Protein AF-A0A2I2FRG8-F1 (afdb_monomer)

Radius of gyration: 18.91 Å; Cα contacts (8 Å, |Δi|>4): 32; chains: 1; bounding box: 41×40×49 Å

Secondary structure (DSSP, 8-state):
---HHHHHH-SS--SB-TTS-B-HHHHHHHHHHHHHHHHHHHIIIIISTTS---HHHHHHHHHHHHHHHHHHHHTS-TTTS------TTHHHHHHHHHHH--

Sequence (102 aa):
MIDDEFFETQTQGSPLRPDGKPCRVAFIVKAMNLYQILDETLVDLYLKSARSEDIESTLTRILEINGNLQAWNKSLPGHLQLQHAAEDDEVLQRQAIVLRVR

pLDDT: mean 74.18, std 12.34, range [44.66, 92.81]

Foldseek 3Di:
DDDPVVVVPDPDDDCADPVRHGDPVLVVVLVVLVVVLVVVLCCVPPVVPPPPDDPVNVVVVVVVSVVSVVVSLVPDDPVPRDPPPDPVCVVVVVVVVVVVVD

Mean predicted aligned error: 11.97 Å

Nearest PDB structures (foldseek):
  3aai-assembly1_B  TM=5.574E-01  e=6.334E+00  Thermus thermophilus HB8

Organism: NCBI:txid1392250

Solvent-accessible surface area (backbone atoms only — not comparable to full-atom values): 6327 Å² total; per-residue (Å²): 136,84,66,72,75,59,66,81,71,53,94,65,90,55,62,50,40,99,87,72,42,77,26,66,64,49,51,50,54,56,50,51,54,50,52,49,55,49,49,56,48,49,47,47,65,70,69,61,51,85,50,94,70,51,71,66,59,54,50,53,49,53,51,50,55,52,48,52,52,52,53,52,53,70,68,41,55,79,93,68,37,77,81,69,80,80,56,93,52,54,68,59,48,55,50,51,50,65,67,66,76,110

Structure (mmCIF, N/CA/C/O backbone):
data_AF-A0A2I2FRG8-F1
#
_entry.id   AF-A0A2I2FRG8-F1
#
loop_
_atom_site.group_PDB
_atom_site.id
_atom_site.type_symbol
_atom_site.label_atom_id
_atom_site.label_alt_id
_atom_site.label_comp_id
_atom_site.label_asym_id
_atom_site.label_entity_id
_atom_site.label_seq_id
_atom_site.pdbx_PDB_ins_code
_atom_site.Cartn_x
_atom_site.Cartn_y
_atom_site.Cartn_z
_atom_site.occupancy
_atom_site.B_iso_or_equiv
_atom_site.auth_seq_id
_atom_site.auth_comp_id
_atom_site.auth_asym_id
_atom_site.auth_atom_id
_atom_site.pdbx_PDB_model_num
ATOM 1 N N . MET A 1 1 ? 9.646 -17.392 -27.650 1.00 52.41 1 MET A N 1
ATOM 2 C CA . MET A 1 1 ? 10.853 -17.836 -26.936 1.00 52.41 1 MET A CA 1
ATOM 3 C C . MET A 1 1 ? 11.164 -16.743 -25.939 1.00 52.41 1 MET A C 1
ATOM 5 O O . MET A 1 1 ? 11.180 -15.586 -26.341 1.00 52.41 1 MET A O 1
ATOM 9 N N . ILE A 1 2 ? 11.185 -17.086 -24.660 1.00 57.78 2 ILE A N 1
ATOM 10 C CA . ILE A 1 2 ? 11.524 -16.151 -23.588 1.00 57.78 2 ILE A CA 1
ATOM 11 C C . ILE A 1 2 ? 13.056 -16.052 -23.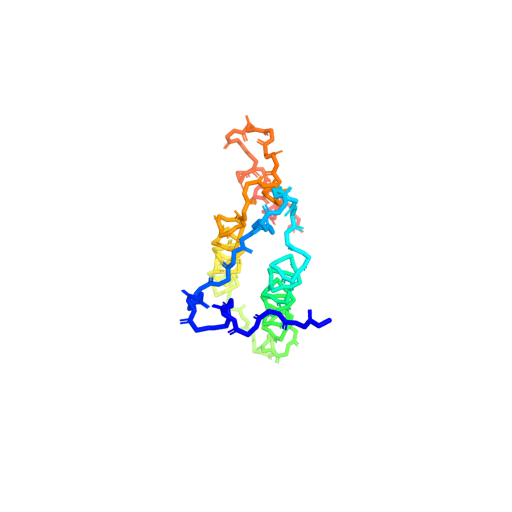574 1.00 57.78 2 ILE A C 1
ATOM 13 O O . ILE A 1 2 ? 13.714 -17.035 -23.895 1.00 57.78 2 ILE A O 1
ATOM 17 N N . ASP A 1 3 ? 13.590 -14.855 -23.351 1.00 71.44 3 ASP A N 1
ATOM 18 C CA . ASP A 1 3 ? 15.027 -14.582 -23.405 1.00 71.44 3 ASP A CA 1
ATOM 19 C C . ASP A 1 3 ? 15.670 -14.951 -22.062 1.00 71.44 3 ASP A C 1
ATOM 21 O O . ASP A 1 3 ? 15.453 -14.272 -21.054 1.00 71.44 3 ASP A O 1
ATOM 25 N N . ASP A 1 4 ? 16.400 -16.065 -22.047 1.00 65.88 4 ASP A N 1
ATOM 26 C CA . ASP A 1 4 ? 16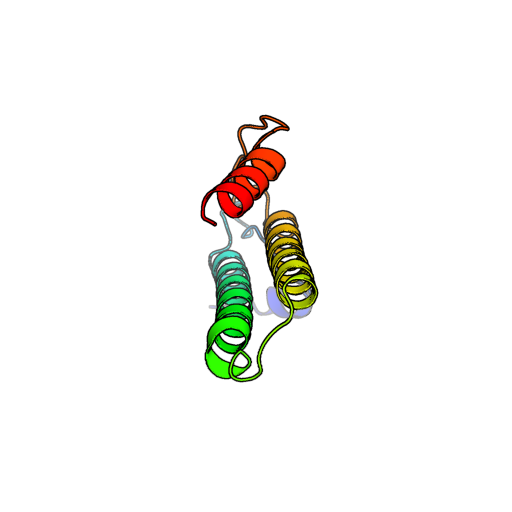.999 -16.637 -20.841 1.00 65.88 4 ASP A CA 1
ATOM 27 C C . ASP A 1 4 ? 18.118 -15.734 -20.270 1.00 65.88 4 ASP A C 1
ATOM 29 O O . ASP A 1 4 ? 18.348 -15.740 -19.061 1.00 65.88 4 ASP A O 1
ATOM 33 N N . GLU A 1 5 ? 18.735 -14.862 -21.085 1.00 61.88 5 GLU A N 1
ATOM 34 C CA . GLU A 1 5 ? 19.745 -13.885 -20.628 1.00 61.88 5 GLU A CA 1
ATOM 35 C C . GLU A 1 5 ? 19.138 -12.753 -19.774 1.00 61.88 5 GLU A C 1
ATOM 37 O O . GLU A 1 5 ? 19.824 -12.108 -18.970 1.00 61.88 5 GLU A O 1
ATOM 42 N N . PHE A 1 6 ? 17.829 -12.511 -19.897 1.00 61.56 6 PHE A N 1
ATOM 43 C CA . PHE A 1 6 ? 17.140 -11.447 -19.164 1.00 61.56 6 PHE A CA 1
ATOM 44 C C . PHE A 1 6 ? 16.828 -11.833 -17.706 1.00 61.56 6 PHE A C 1
ATOM 46 O O . PHE A 1 6 ? 16.706 -10.963 -16.842 1.00 61.56 6 PHE A O 1
ATOM 53 N N . PHE A 1 7 ? 16.722 -13.133 -17.405 1.00 59.69 7 PHE A N 1
ATOM 54 C CA . PHE A 1 7 ? 16.410 -13.616 -16.054 1.00 59.69 7 PHE A CA 1
ATOM 55 C C . PHE A 1 7 ? 17.585 -13.495 -15.084 1.00 59.69 7 PHE A C 1
ATOM 57 O O . PHE A 1 7 ? 17.372 -13.200 -13.909 1.00 59.69 7 PHE A O 1
ATOM 64 N N . GLU A 1 8 ? 18.816 -13.694 -15.555 1.00 63.12 8 GLU A N 1
ATOM 65 C CA . GLU A 1 8 ? 19.999 -13.672 -14.684 1.00 63.12 8 GLU A CA 1
ATOM 66 C C . GLU A 1 8 ? 20.474 -12.249 -14.353 1.00 63.12 8 GLU A C 1
ATOM 68 O O . GLU A 1 8 ? 21.171 -12.031 -13.363 1.00 63.12 8 GLU A O 1
ATOM 73 N N . THR A 1 9 ? 20.073 -11.257 -15.151 1.00 63.47 9 THR A N 1
ATOM 74 C CA . THR A 1 9 ? 20.575 -9.879 -15.056 1.00 63.47 9 THR A CA 1
ATOM 75 C C . THR A 1 9 ? 19.660 -8.935 -14.275 1.00 63.47 9 THR A C 1
ATOM 77 O O . THR A 1 9 ? 20.139 -7.947 -13.713 1.00 63.47 9 THR A O 1
ATOM 80 N N . GLN A 1 10 ? 18.356 -9.220 -14.184 1.00 61.84 10 GLN A N 1
ATOM 81 C CA . GLN A 1 10 ? 17.385 -8.305 -13.584 1.00 61.84 10 GLN A CA 1
ATOM 82 C C . GLN A 1 10 ? 16.820 -8.833 -12.254 1.00 61.84 10 GLN A C 1
ATOM 84 O O . GLN A 1 10 ? 15.809 -9.524 -12.202 1.00 61.84 10 GLN A O 1
ATOM 89 N N . THR A 1 11 ? 17.449 -8.435 -11.142 1.00 62.84 11 THR A N 1
ATOM 90 C CA . THR A 1 11 ? 17.002 -8.759 -9.768 1.00 62.84 11 THR A CA 1
ATOM 91 C C . THR A 1 11 ? 15.837 -7.893 -9.276 1.00 62.84 11 THR A C 1
ATOM 93 O O . THR A 1 11 ? 15.144 -8.273 -8.335 1.00 62.84 11 THR A O 1
ATOM 96 N N . GLN A 1 12 ? 15.599 -6.731 -9.895 1.00 65.25 12 GLN A N 1
ATOM 97 C CA . GLN A 1 12 ? 14.485 -5.832 -9.575 1.00 65.25 12 GLN A CA 1
ATOM 98 C C . GLN A 1 12 ? 13.625 -5.562 -10.811 1.00 65.25 12 GLN A C 1
ATOM 100 O O . GLN A 1 12 ? 14.144 -5.261 -11.882 1.00 65.25 12 GLN A O 1
ATOM 105 N N . GLY A 1 13 ? 12.300 -5.641 -10.662 1.00 67.50 13 GLY A N 1
ATOM 106 C CA . GLY A 1 13 ? 11.366 -5.406 -11.763 1.00 67.50 13 GLY A CA 1
ATOM 107 C C . GLY A 1 13 ? 11.425 -3.970 -12.295 1.00 67.50 13 GLY A C 1
ATOM 108 O O . GLY A 1 13 ? 11.459 -3.012 -11.525 1.00 67.50 13 GLY A O 1
ATOM 109 N N . SER A 1 14 ? 11.391 -3.815 -13.620 1.00 75.44 14 SER A N 1
ATOM 110 C CA . SER A 1 14 ? 11.376 -2.501 -14.269 1.00 75.44 14 SER A CA 1
ATOM 111 C C . SER A 1 14 ? 9.945 -1.968 -14.473 1.00 75.44 14 SER A C 1
ATOM 113 O O . SER A 1 14 ? 9.066 -2.711 -14.929 1.00 75.44 14 SER A O 1
ATOM 115 N N . PRO A 1 15 ? 9.685 -0.669 -14.213 1.00 73.81 15 PRO A N 1
ATOM 116 C CA . PRO A 1 15 ? 8.404 -0.031 -14.529 1.00 73.81 15 PRO A CA 1
ATOM 117 C C . PRO A 1 15 ? 8.183 0.140 -16.040 1.00 73.81 15 PRO A C 1
ATOM 119 O O . PRO A 1 15 ? 7.047 0.324 -16.482 1.00 73.81 15 PRO A O 1
ATOM 122 N N . LEU A 1 16 ? 9.257 0.070 -16.830 1.00 78.44 16 LEU A N 1
ATOM 123 C CA . LEU A 1 16 ? 9.248 0.190 -18.283 1.00 78.44 16 LEU A CA 1
ATOM 124 C C . LEU A 1 16 ? 9.792 -1.091 -18.915 1.00 78.44 16 LEU A C 1
ATOM 126 O O . LEU A 1 16 ? 10.766 -1.679 -18.449 1.00 78.44 16 LEU A O 1
ATOM 130 N N . ARG A 1 17 ? 9.161 -1.527 -19.995 1.00 78.88 17 ARG A N 1
ATOM 131 C CA . ARG A 1 17 ? 9.662 -2.610 -20.839 1.00 78.88 17 ARG A CA 1
ATOM 132 C C . ARG A 1 17 ? 10.837 -2.090 -21.695 1.00 78.88 17 ARG A C 1
ATOM 134 O O . ARG A 1 17 ? 10.918 -0.880 -21.907 1.00 78.88 17 ARG A O 1
ATOM 141 N N . PRO A 1 18 ? 11.727 -2.957 -22.219 1.00 79.50 18 PRO A N 1
ATOM 142 C CA . PRO A 1 18 ? 12.820 -2.534 -23.105 1.00 79.50 18 PRO A CA 1
ATOM 143 C C . PRO A 1 18 ? 12.408 -1.705 -24.337 1.00 79.50 18 PRO A C 1
ATOM 145 O O . PRO A 1 18 ? 13.231 -0.984 -24.886 1.00 79.50 18 PRO A O 1
ATOM 148 N N . ASP A 1 19 ? 11.138 -1.753 -24.755 1.00 82.75 19 ASP A N 1
ATOM 149 C CA . ASP A 1 19 ? 10.570 -0.917 -25.826 1.00 82.75 19 ASP A CA 1
ATOM 150 C C . ASP A 1 19 ? 10.097 0.475 -25.345 1.00 82.75 19 ASP A C 1
ATOM 152 O O . ASP A 1 19 ? 9.415 1.189 -26.079 1.00 82.75 19 ASP A O 1
ATOM 156 N N . GLY A 1 20 ? 10.404 0.848 -24.098 1.00 78.06 20 GLY A N 1
ATOM 157 C CA . GLY A 1 20 ? 10.006 2.109 -23.472 1.00 78.06 20 GLY A CA 1
ATOM 158 C C . GLY A 1 20 ? 8.536 2.171 -23.045 1.00 78.06 20 GLY A C 1
ATOM 159 O O . GLY A 1 20 ? 8.097 3.199 -22.530 1.00 78.06 20 GLY A O 1
ATOM 160 N N . LYS A 1 21 ? 7.752 1.099 -23.232 1.00 78.06 21 LYS A N 1
ATOM 161 C CA . LYS A 1 21 ? 6.327 1.084 -22.865 1.00 78.06 21 LYS A CA 1
ATOM 162 C C . LYS A 1 21 ? 6.118 0.707 -21.395 1.00 78.06 21 LYS A C 1
ATOM 164 O O . LYS A 1 21 ? 6.918 -0.042 -20.833 1.00 78.06 21 LYS A O 1
ATOM 169 N N . PRO A 1 22 ? 5.003 1.135 -20.773 1.00 79.94 22 PRO A N 1
ATOM 170 C CA . PRO A 1 22 ? 4.635 0.714 -19.425 1.00 79.94 22 PRO A CA 1
ATOM 171 C C . PRO A 1 22 ? 4.612 -0.808 -19.246 1.00 79.94 22 PRO A C 1
ATOM 173 O O . PRO A 1 22 ? 4.024 -1.554 -20.044 1.00 79.94 22 PRO A O 1
ATOM 176 N N . CYS A 1 23 ? 5.224 -1.279 -18.162 1.00 81.06 23 CYS A N 1
ATOM 177 C CA . CYS A 1 23 ? 5.180 -2.682 -17.786 1.00 81.06 23 CYS A CA 1
ATOM 178 C C . CYS A 1 23 ? 3.830 -3.016 -17.128 1.00 81.06 23 CYS A C 1
ATOM 180 O O . CYS A 1 23 ? 3.533 -2.583 -16.016 1.00 81.06 23 CYS A O 1
ATOM 182 N N . ARG A 1 24 ? 3.007 -3.837 -17.798 1.00 79.94 24 ARG A N 1
ATOM 183 C CA . ARG A 1 24 ? 1.699 -4.274 -17.268 1.00 79.94 24 ARG A CA 1
ATOM 184 C C . ARG A 1 24 ? 1.825 -5.046 -15.953 1.00 79.94 24 ARG A C 1
ATOM 186 O O . ARG A 1 24 ? 0.960 -4.922 -15.098 1.00 79.94 24 ARG A O 1
ATOM 193 N N . VAL A 1 25 ? 2.904 -5.808 -15.779 1.00 81.38 25 VAL A N 1
ATOM 194 C CA . VAL A 1 25 ? 3.162 -6.548 -14.536 1.00 81.38 25 VAL A CA 1
ATOM 195 C C . VAL A 1 25 ? 3.473 -5.584 -13.391 1.00 81.38 25 VAL A C 1
ATOM 197 O O . VAL A 1 25 ? 2.925 -5.746 -12.308 1.00 81.38 25 VAL A O 1
ATOM 200 N N . ALA A 1 26 ? 4.256 -4.526 -13.635 1.00 78.31 26 ALA A N 1
ATOM 201 C CA . ALA A 1 26 ? 4.517 -3.495 -12.629 1.00 78.31 26 ALA A CA 1
ATOM 202 C C . ALA A 1 26 ? 3.223 -2.790 -12.181 1.00 78.31 26 ALA A C 1
ATOM 204 O O . ALA A 1 26 ? 3.036 -2.548 -10.990 1.00 78.31 26 ALA A O 1
ATOM 205 N N . PHE A 1 27 ? 2.301 -2.529 -13.115 1.00 82.19 27 PHE A N 1
ATOM 206 C CA . PHE A 1 27 ? 0.960 -2.037 -12.786 1.00 82.19 27 PHE A CA 1
ATOM 207 C C . PHE A 1 27 ? 0.185 -3.022 -11.898 1.00 82.19 27 PHE A C 1
ATOM 209 O O . PHE A 1 27 ? -0.333 -2.623 -10.858 1.00 82.19 27 PHE A O 1
ATOM 216 N N . ILE A 1 28 ? 0.147 -4.308 -12.266 1.00 85.81 28 ILE A N 1
ATOM 217 C CA . ILE A 1 28 ? -0.557 -5.345 -11.494 1.00 85.81 28 ILE A CA 1
ATOM 218 C C . ILE A 1 28 ? -0.000 -5.444 -10.070 1.00 85.81 28 ILE A C 1
ATOM 220 O O . ILE A 1 28 ? -0.776 -5.495 -9.123 1.00 85.81 28 ILE A O 1
ATOM 224 N N . VAL A 1 29 ? 1.323 -5.406 -9.897 1.00 87.00 29 VAL A N 1
ATOM 225 C CA . VAL A 1 29 ? 1.955 -5.430 -8.567 1.00 87.00 29 VAL A CA 1
ATOM 226 C C . VAL A 1 29 ? 1.495 -4.241 -7.720 1.00 87.00 29 VAL A C 1
ATOM 228 O O . VAL A 1 29 ? 1.114 -4.412 -6.565 1.00 87.00 29 VAL A O 1
ATOM 231 N N . LYS A 1 30 ? 1.459 -3.030 -8.289 1.00 87.56 30 LYS A N 1
ATOM 232 C CA . LYS A 1 30 ? 0.972 -1.848 -7.563 1.00 87.56 30 LYS A CA 1
ATOM 233 C C . LYS A 1 30 ? -0.520 -1.924 -7.238 1.00 87.56 30 LYS A C 1
ATOM 235 O O . LYS A 1 30 ? -0.905 -1.481 -6.158 1.00 87.56 30 LYS A O 1
ATOM 240 N N . ALA A 1 31 ? -1.334 -2.502 -8.120 1.00 87.19 31 ALA A N 1
ATOM 241 C CA . ALA A 1 31 ? -2.753 -2.737 -7.866 1.00 87.19 31 ALA A CA 1
ATOM 242 C C . ALA A 1 31 ? -2.974 -3.763 -6.742 1.00 87.19 31 ALA A C 1
ATOM 244 O O . ALA A 1 31 ? -3.791 -3.526 -5.859 1.00 87.19 31 ALA A O 1
ATOM 245 N N . MET A 1 32 ? -2.201 -4.853 -6.714 1.00 91.00 32 MET A N 1
ATOM 246 C CA . MET A 1 32 ? -2.253 -5.840 -5.629 1.00 91.00 32 MET A CA 1
ATOM 247 C C . MET A 1 32 ? -1.895 -5.219 -4.277 1.00 91.00 32 MET A C 1
ATOM 249 O O . MET A 1 32 ? -2.611 -5.434 -3.304 1.00 91.00 32 MET A O 1
ATOM 253 N N . ASN A 1 33 ? -0.861 -4.373 -4.227 1.00 91.25 33 ASN A N 1
ATOM 254 C CA . ASN A 1 33 ? -0.511 -3.652 -3.001 1.00 91.25 33 ASN A CA 1
ATOM 255 C C . ASN A 1 33 ? -1.652 -2.738 -2.523 1.00 91.25 33 ASN A C 1
ATOM 257 O O . ASN A 1 33 ? -1.888 -2.631 -1.324 1.00 91.25 33 ASN A O 1
ATOM 261 N N . LEU A 1 34 ? -2.376 -2.092 -3.445 1.00 91.38 34 LEU A N 1
ATOM 262 C CA . LEU A 1 34 ? -3.545 -1.284 -3.088 1.00 91.38 34 LEU A CA 1
ATOM 263 C C . LEU A 1 34 ? -4.673 -2.152 -2.524 1.00 91.38 34 LEU A C 1
ATOM 265 O O . LEU A 1 34 ? -5.264 -1.795 -1.510 1.00 91.38 34 LEU A O 1
ATOM 269 N N . TYR A 1 35 ? -4.966 -3.288 -3.162 1.00 92.50 35 TYR A N 1
ATOM 270 C CA . TYR A 1 35 ? -5.990 -4.209 -2.670 1.00 92.50 35 TYR A CA 1
ATOM 271 C C . TYR A 1 35 ? -5.654 -4.755 -1.288 1.00 92.50 35 TYR A C 1
ATOM 273 O O . TYR A 1 35 ? -6.554 -4.869 -0.467 1.00 92.50 35 TYR A O 1
ATOM 281 N N . GLN A 1 36 ? -4.378 -5.012 -1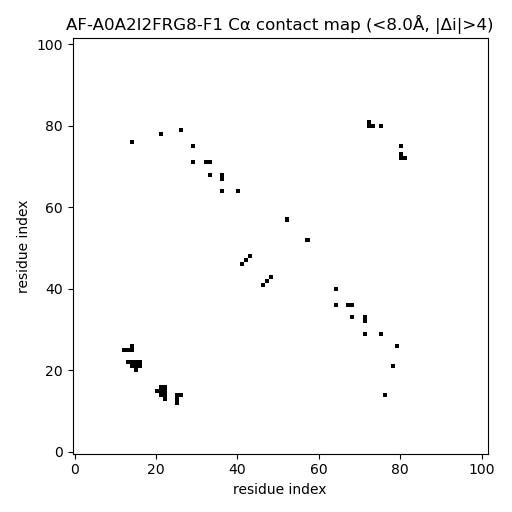.003 1.00 92.81 36 GLN A N 1
ATOM 282 C CA . GLN A 1 36 ? -3.944 -5.403 0.332 1.00 92.81 36 GLN A CA 1
ATOM 283 C C . GLN A 1 36 ? -4.204 -4.296 1.366 1.00 92.81 36 GLN A C 1
ATOM 285 O O . GLN A 1 36 ? -4.773 -4.576 2.414 1.00 92.81 36 GLN A O 1
ATOM 290 N N . ILE A 1 37 ? -3.867 -3.034 1.061 1.00 90.31 37 ILE A N 1
ATOM 291 C CA . ILE A 1 37 ? -4.155 -1.897 1.958 1.00 90.31 37 ILE A CA 1
ATOM 292 C C . ILE A 1 37 ? -5.663 -1.780 2.221 1.00 90.31 37 ILE A C 1
ATOM 294 O O . ILE A 1 37 ? -6.080 -1.524 3.351 1.00 90.31 37 ILE A O 1
ATOM 298 N N . LEU A 1 38 ? -6.491 -1.968 1.188 1.00 89.62 38 LEU A N 1
ATOM 299 C CA . LEU A 1 38 ? -7.948 -1.944 1.321 1.00 89.62 38 LEU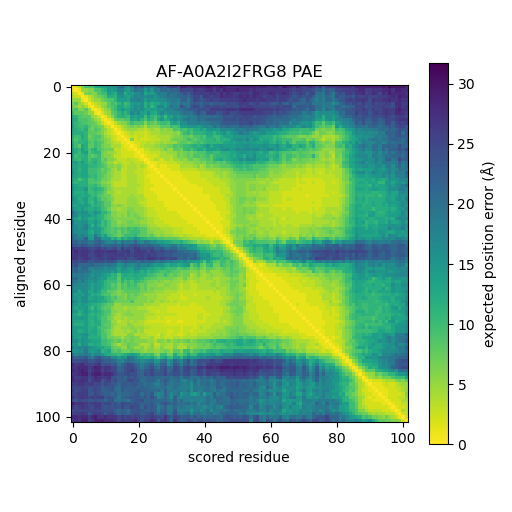 A CA 1
ATOM 300 C C . LEU A 1 38 ? -8.464 -3.108 2.168 1.00 89.62 38 LEU A C 1
ATOM 302 O O . LEU A 1 38 ? -9.303 -2.883 3.033 1.00 89.62 38 LEU A O 1
ATOM 306 N N . ASP A 1 39 ? -7.964 -4.320 1.949 1.00 91.50 39 ASP A N 1
ATOM 307 C CA . ASP A 1 39 ? -8.356 -5.503 2.716 1.00 91.50 39 ASP A CA 1
ATOM 308 C C . ASP A 1 39 ? -8.007 -5.341 4.200 1.00 91.50 39 ASP A C 1
ATOM 310 O O . ASP A 1 39 ? -8.881 -5.458 5.058 1.00 91.50 39 ASP A O 1
ATOM 314 N N . GLU A 1 40 ? -6.768 -4.936 4.499 1.00 88.94 40 GLU A N 1
ATOM 315 C CA . GLU A 1 40 ? -6.319 -4.632 5.861 1.00 88.94 40 GLU A CA 1
ATOM 316 C C . GLU A 1 40 ? -7.211 -3.568 6.507 1.00 88.94 40 GLU A C 1
ATOM 318 O O . GLU A 1 40 ? -7.664 -3.756 7.633 1.00 88.94 40 GLU A O 1
ATOM 323 N N . THR A 1 41 ? -7.542 -2.501 5.770 1.00 85.81 41 THR A N 1
ATOM 324 C CA . THR A 1 41 ? -8.434 -1.425 6.229 1.00 85.81 41 THR A CA 1
ATOM 325 C C . THR A 1 41 ? -9.849 -1.928 6.524 1.00 85.81 41 THR A C 1
ATOM 327 O O . THR A 1 41 ? -10.443 -1.551 7.532 1.00 85.81 41 THR A O 1
ATOM 330 N N . LEU A 1 42 ? -10.417 -2.771 5.661 1.00 84.75 42 LEU A N 1
ATOM 331 C CA . LEU A 1 42 ? -11.774 -3.294 5.824 1.00 84.75 42 LEU A CA 1
ATOM 332 C C . LEU A 1 42 ? -11.864 -4.275 6.993 1.00 84.75 42 LEU A C 1
ATOM 334 O O . LEU A 1 42 ? -12.793 -4.184 7.798 1.00 84.75 42 LEU A O 1
ATOM 338 N N . VAL A 1 43 ? -10.890 -5.179 7.120 1.00 85.38 43 VAL A N 1
ATOM 339 C CA . VAL A 1 43 ? -10.761 -6.072 8.281 1.00 85.38 43 VAL A CA 1
ATOM 340 C C . VAL A 1 43 ? -10.706 -5.244 9.557 1.00 85.38 43 VAL A C 1
ATOM 342 O O . VAL A 1 43 ? -11.382 -5.527 10.547 1.00 85.38 43 VAL A O 1
ATOM 345 N N . ASP A 1 44 ? -9.926 -4.180 9.515 1.00 78.38 44 ASP A N 1
ATOM 346 C CA . ASP A 1 44 ? -9.751 -3.296 10.635 1.00 78.38 44 ASP A CA 1
ATOM 347 C C . ASP A 1 44 ? -11.045 -2.579 11.037 1.00 78.38 44 ASP A C 1
ATOM 349 O O . ASP A 1 44 ? -11.465 -2.688 12.194 1.00 78.38 44 ASP A O 1
ATOM 353 N N . LEU A 1 45 ? -11.704 -1.916 10.089 1.00 75.50 45 LEU A N 1
ATOM 354 C CA . LEU A 1 45 ? -12.918 -1.137 10.331 1.00 75.50 45 LEU A CA 1
ATOM 355 C C . LEU A 1 45 ? -14.124 -1.998 10.711 1.00 75.50 45 LEU A C 1
ATOM 357 O O . LEU A 1 45 ? -14.926 -1.581 11.540 1.00 75.50 45 LEU A O 1
ATOM 361 N N . TYR A 1 46 ? -14.276 -3.182 10.116 1.00 76.19 46 TYR A N 1
ATOM 362 C CA . TYR A 1 46 ? -15.518 -3.951 10.237 1.00 76.19 46 TYR A CA 1
ATOM 363 C C . TYR A 1 46 ? -15.402 -5.197 11.113 1.00 76.19 46 TYR A C 1
ATOM 365 O O . TYR A 1 46 ? -16.395 -5.596 11.718 1.00 76.19 46 TYR A O 1
ATOM 373 N N . LEU A 1 47 ? -14.223 -5.816 11.216 1.00 77.12 47 LEU A N 1
ATOM 374 C CA . LEU A 1 47 ? -14.052 -7.055 11.988 1.00 77.12 47 LEU A CA 1
ATOM 375 C C . LEU A 1 47 ? -13.443 -6.809 13.372 1.00 77.12 47 LEU A C 1
ATOM 377 O O . LEU A 1 47 ? -13.739 -7.556 14.303 1.00 77.12 47 LEU A O 1
ATOM 381 N N . LYS A 1 48 ? -12.623 -5.762 13.541 1.00 68.62 48 LYS A N 1
ATOM 382 C CA . LYS A 1 48 ? -11.973 -5.447 14.831 1.00 68.62 48 LYS A CA 1
ATOM 383 C C . LYS A 1 48 ? -12.704 -4.381 15.663 1.00 68.62 48 LYS A C 1
ATOM 385 O O . LYS A 1 48 ? -12.501 -4.334 16.873 1.00 68.62 48 LYS A O 1
ATOM 390 N N . SER A 1 49 ? -13.610 -3.610 15.055 1.00 60.38 49 SER A N 1
ATOM 391 C CA . SER A 1 49 ? -14.399 -2.530 15.689 1.00 60.38 49 SER A CA 1
ATOM 392 C C . SER A 1 49 ? -15.477 -3.010 16.690 1.00 60.38 49 SER A C 1
ATOM 394 O O . SER A 1 49 ? -16.166 -2.212 17.319 1.00 60.38 49 SER A O 1
ATOM 396 N N . ALA A 1 50 ? -15.619 -4.320 16.926 1.00 57.91 50 ALA A N 1
ATOM 397 C CA . ALA A 1 50 ? -16.601 -4.864 17.876 1.00 57.91 50 ALA A CA 1
ATOM 398 C C . ALA A 1 50 ? -16.350 -4.482 19.358 1.00 57.91 50 ALA A C 1
ATOM 400 O O . ALA A 1 50 ? -17.181 -4.769 20.221 1.00 57.91 50 ALA A O 1
ATOM 401 N N . ARG A 1 51 ? -15.219 -3.841 19.681 1.00 57.16 51 ARG A N 1
ATOM 402 C CA . ARG A 1 51 ? -14.966 -3.206 20.984 1.00 57.16 51 ARG A CA 1
ATOM 403 C C . ARG A 1 51 ? -15.239 -1.715 20.854 1.00 57.16 51 ARG A C 1
ATOM 405 O O . ARG A 1 51 ? -14.796 -1.134 19.879 1.00 57.16 51 ARG A O 1
ATOM 412 N N . SER A 1 52 ? -15.923 -1.108 21.828 1.00 61.53 52 SER A N 1
ATOM 413 C CA . SER A 1 52 ? -16.187 0.337 21.859 1.00 61.53 52 SER A CA 1
ATOM 414 C C . SER A 1 52 ? -14.885 1.124 21.662 1.00 61.53 52 SER A C 1
ATOM 416 O O . SER A 1 52 ? -14.101 1.277 22.600 1.00 61.53 52 SER A O 1
ATOM 418 N N . GLU A 1 53 ? -14.621 1.544 20.429 1.00 62.88 53 GLU A N 1
ATOM 419 C CA . GLU A 1 53 ? -13.416 2.283 20.081 1.00 62.88 53 GLU A CA 1
ATOM 420 C C . GLU A 1 53 ? -13.584 3.721 20.564 1.00 62.88 53 GLU A C 1
ATOM 422 O O . GLU A 1 53 ? -14.572 4.394 20.262 1.00 62.88 53 GLU A O 1
ATOM 427 N N . ASP A 1 54 ? -12.619 4.172 21.361 1.00 71.88 54 ASP A N 1
ATOM 428 C CA . ASP A 1 54 ? -12.502 5.569 21.750 1.00 71.88 54 ASP A CA 1
ATOM 429 C C . ASP A 1 54 ? -12.226 6.421 20.500 1.00 71.88 54 ASP A C 1
ATOM 431 O O . ASP A 1 54 ? -11.521 5.986 19.584 1.00 71.88 54 ASP A O 1
ATOM 435 N N . ILE A 1 55 ? -12.747 7.645 20.456 1.00 70.69 55 ILE A N 1
ATOM 436 C CA . ILE A 1 55 ? -12.620 8.558 19.310 1.00 70.69 55 ILE A CA 1
ATOM 437 C C . ILE A 1 55 ? -11.148 8.775 18.929 1.00 70.69 55 ILE A C 1
ATOM 439 O O . ILE A 1 55 ? -10.824 8.870 17.742 1.00 70.69 55 ILE A O 1
ATOM 443 N N . GLU A 1 56 ? -10.255 8.822 19.918 1.00 74.38 56 GLU A N 1
ATOM 444 C CA . GLU A 1 56 ? -8.809 8.953 19.712 1.00 74.38 56 GLU A CA 1
ATOM 445 C C . GLU A 1 56 ? -8.210 7.743 18.980 1.00 74.38 56 GLU A C 1
ATOM 447 O O . GLU A 1 56 ? -7.376 7.899 18.082 1.00 74.38 56 GLU A O 1
ATOM 452 N N . SER A 1 57 ? -8.686 6.535 19.296 1.00 77.00 57 SER A N 1
ATOM 453 C CA . SER A 1 57 ? -8.250 5.301 18.634 1.00 77.00 57 SER A CA 1
ATOM 454 C C . SER A 1 57 ? -8.710 5.249 17.174 1.00 77.00 57 SER A C 1
ATOM 456 O O . SER A 1 57 ? -7.923 4.916 16.286 1.00 77.00 57 SER A O 1
ATOM 458 N N . THR A 1 58 ? -9.936 5.701 16.895 1.00 75.75 58 THR A N 1
ATOM 459 C CA . THR A 1 58 ? -10.464 5.815 15.530 1.00 75.75 58 THR A CA 1
ATOM 460 C C . THR A 1 58 ? -9.675 6.829 14.700 1.00 75.75 58 THR A C 1
ATOM 462 O O . THR A 1 58 ? -9.327 6.554 13.553 1.00 75.75 58 THR A O 1
ATOM 465 N N . LEU A 1 59 ? -9.356 7.999 15.267 1.00 78.25 59 LEU A N 1
ATOM 466 C CA . LEU A 1 59 ? -8.587 9.036 14.571 1.00 78.25 59 LEU A CA 1
ATOM 467 C C . LEU A 1 59 ? -7.160 8.580 14.255 1.00 78.25 59 LEU A C 1
ATOM 469 O O . LEU A 1 59 ? -6.699 8.766 13.129 1.00 78.25 59 LEU A O 1
ATOM 473 N N . THR A 1 60 ? -6.487 7.945 15.217 1.00 81.50 60 THR A N 1
ATOM 474 C CA . THR A 1 60 ? -5.132 7.400 15.027 1.00 81.50 60 THR A CA 1
ATOM 475 C C . THR A 1 60 ? -5.108 6.405 13.869 1.00 81.50 60 THR A C 1
ATOM 477 O O . THR A 1 60 ? -4.267 6.495 12.977 1.00 81.50 60 THR A O 1
ATOM 480 N N . ARG A 1 61 ? -6.107 5.525 13.807 1.00 78.12 61 ARG A N 1
ATOM 481 C CA . ARG A 1 61 ? -6.231 4.523 12.748 1.00 78.12 61 ARG A CA 1
ATOM 482 C C . ARG A 1 61 ? -6.497 5.123 11.368 1.00 78.12 61 ARG A C 1
ATOM 484 O O . ARG A 1 61 ? -5.898 4.703 10.382 1.00 78.12 61 ARG A O 1
ATOM 491 N N . ILE A 1 62 ? -7.367 6.133 11.283 1.00 80.69 62 ILE A N 1
ATOM 492 C CA . ILE A 1 62 ? -7.611 6.866 10.029 1.00 80.69 62 ILE A CA 1
ATOM 493 C C . ILE A 1 62 ? -6.307 7.501 9.521 1.00 80.69 62 ILE A C 1
ATOM 495 O O . ILE A 1 62 ? -6.034 7.472 8.318 1.00 80.69 62 ILE A O 1
ATOM 499 N N . LEU A 1 63 ? -5.484 8.048 10.422 1.00 84.56 63 LEU A N 1
ATOM 500 C CA . LEU A 1 63 ? -4.185 8.621 10.063 1.00 84.56 63 LEU A CA 1
ATOM 501 C C . LEU A 1 63 ? -3.203 7.563 9.548 1.00 84.56 63 LEU A C 1
ATOM 503 O O . LEU A 1 63 ? -2.515 7.827 8.562 1.00 84.56 63 LEU A O 1
ATOM 507 N N . GLU A 1 64 ? -3.169 6.372 10.147 1.00 86.06 64 GLU A N 1
ATOM 508 C CA . GLU A 1 64 ? -2.341 5.252 9.677 1.00 86.06 64 GLU A CA 1
ATOM 509 C C . GLU A 1 64 ? -2.749 4.784 8.274 1.00 86.06 64 GLU A C 1
ATOM 511 O O . GLU A 1 64 ? -1.902 4.689 7.383 1.00 86.06 64 GLU A O 1
ATOM 516 N N . ILE A 1 65 ? -4.051 4.584 8.035 1.00 85.44 65 ILE A N 1
ATOM 517 C CA . ILE A 1 65 ? -4.583 4.206 6.714 1.00 85.44 65 ILE A CA 1
ATOM 518 C C . ILE A 1 65 ? -4.207 5.260 5.666 1.00 85.44 65 ILE A C 1
ATOM 520 O O . ILE A 1 65 ? -3.713 4.932 4.583 1.00 85.44 65 ILE A O 1
ATOM 524 N N . ASN A 1 66 ? -4.392 6.543 5.992 1.00 85.62 66 ASN A N 1
ATOM 525 C CA . ASN A 1 66 ? -4.005 7.637 5.107 1.00 85.62 66 ASN A CA 1
ATOM 526 C C . ASN A 1 66 ? -2.488 7.652 4.850 1.00 85.62 66 ASN A C 1
ATOM 528 O O . ASN A 1 66 ? -2.061 7.860 3.715 1.00 85.62 66 ASN A O 1
ATOM 532 N N . GLY A 1 67 ? -1.668 7.383 5.869 1.00 88.00 67 GLY A N 1
ATOM 533 C CA . GLY A 1 67 ? -0.216 7.249 5.737 1.00 88.00 67 GLY A CA 1
ATOM 534 C C . GLY A 1 67 ? 0.183 6.141 4.759 1.00 88.00 67 GLY A C 1
ATOM 535 O O . GLY A 1 67 ? 0.992 6.378 3.858 1.00 88.00 67 GLY A O 1
ATOM 536 N N . ASN A 1 68 ? -0.443 4.968 4.870 1.00 89.38 68 ASN A N 1
ATOM 537 C CA . ASN A 1 68 ? -0.192 3.826 3.989 1.00 89.38 68 ASN A CA 1
ATOM 538 C C . ASN A 1 68 ? -0.596 4.119 2.537 1.00 89.38 68 ASN A C 1
ATOM 540 O O . ASN A 1 68 ? 0.169 3.832 1.613 1.00 89.38 68 ASN A O 1
ATOM 544 N N . LEU A 1 69 ? -1.748 4.762 2.319 1.00 87.88 69 LEU A N 1
ATOM 545 C CA . LEU A 1 69 ? -2.189 5.189 0.985 1.00 87.88 69 LEU A CA 1
ATOM 546 C C . LEU A 1 69 ? -1.249 6.230 0.367 1.00 87.88 69 LEU A C 1
ATOM 548 O O . LEU A 1 69 ? -0.920 6.146 -0.817 1.00 87.88 69 LEU A O 1
ATOM 552 N N . GLN A 1 70 ? -0.771 7.191 1.160 1.00 87.62 70 GLN A N 1
ATOM 553 C CA . GLN A 1 70 ? 0.199 8.189 0.706 1.00 87.62 70 GLN A CA 1
ATOM 554 C C . GLN A 1 70 ? 1.546 7.549 0.351 1.00 87.62 70 GLN A C 1
ATOM 556 O O . GLN A 1 70 ? 2.134 7.878 -0.681 1.00 87.62 70 GLN A O 1
ATOM 561 N N . ALA A 1 71 ? 2.031 6.610 1.168 1.00 89.25 71 ALA A N 1
ATOM 562 C CA . ALA A 1 71 ? 3.249 5.856 0.886 1.00 89.25 71 ALA A CA 1
ATOM 563 C C . ALA A 1 71 ? 3.108 5.018 -0.395 1.00 89.2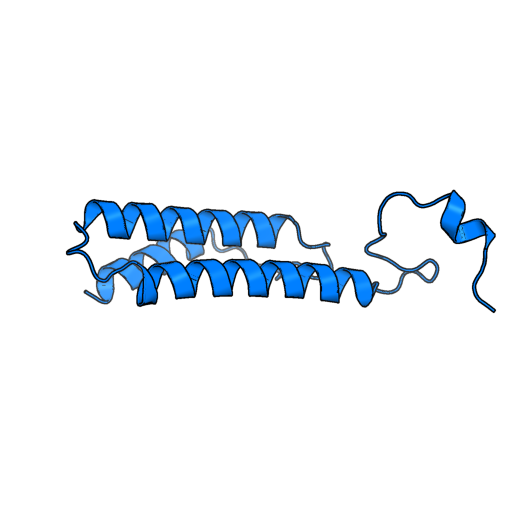5 71 ALA A C 1
ATOM 565 O O . ALA A 1 71 ? 4.000 5.029 -1.248 1.00 89.25 71 ALA A O 1
ATOM 566 N N . TRP A 1 72 ? 1.961 4.358 -0.579 1.00 91.38 72 TRP A N 1
ATOM 567 C CA . TRP A 1 72 ? 1.642 3.633 -1.804 1.00 91.38 72 TRP A CA 1
ATOM 568 C C . TRP A 1 72 ? 1.644 4.556 -3.027 1.00 91.38 72 TRP A C 1
ATOM 570 O O . TRP A 1 72 ? 2.333 4.245 -4.001 1.00 91.38 72 TRP A O 1
ATOM 580 N N . ASN A 1 73 ? 0.973 5.710 -2.957 1.00 87.81 73 ASN A N 1
ATOM 581 C CA . ASN A 1 73 ? 0.904 6.684 -4.050 1.00 87.81 73 ASN A CA 1
ATOM 582 C C . ASN A 1 73 ? 2.301 7.202 -4.438 1.00 87.81 73 ASN A C 1
ATOM 584 O O . ASN A 1 73 ? 2.661 7.213 -5.613 1.00 87.81 73 ASN A O 1
ATOM 588 N N . LYS A 1 74 ? 3.145 7.530 -3.448 1.00 87.25 74 LYS A N 1
ATOM 589 C CA . LYS A 1 74 ? 4.549 7.929 -3.671 1.00 87.25 74 LYS A CA 1
ATOM 590 C C . LYS A 1 74 ? 5.395 6.819 -4.298 1.00 87.25 74 LYS A C 1
ATOM 592 O O . LYS A 1 74 ? 6.368 7.105 -4.987 1.00 87.25 74 LYS A O 1
ATOM 597 N N . SER A 1 75 ? 5.033 5.556 -4.074 1.00 87.44 75 SER A N 1
ATOM 598 C CA . SER A 1 75 ? 5.736 4.401 -4.638 1.00 87.44 75 SER A CA 1
ATOM 599 C C . SER A 1 75 ? 5.394 4.125 -6.110 1.00 87.44 75 SER A C 1
ATOM 601 O O . SER A 1 75 ? 6.003 3.234 -6.714 1.00 87.44 75 SER A O 1
ATOM 603 N N . LEU A 1 76 ? 4.392 4.810 -6.677 1.00 86.00 76 LEU A N 1
ATOM 604 C CA . LEU A 1 76 ? 3.961 4.598 -8.055 1.00 86.00 76 LEU A CA 1
ATOM 605 C C . LEU A 1 76 ? 5.009 5.137 -9.047 1.00 86.00 76 LEU A C 1
ATOM 607 O O . LEU A 1 76 ? 5.563 6.217 -8.834 1.00 86.00 76 LEU A O 1
ATOM 611 N N . PRO A 1 77 ? 5.270 4.423 -10.157 1.00 81.88 77 PRO A N 1
ATOM 612 C CA . PRO A 1 77 ? 6.031 4.963 -11.280 1.00 81.88 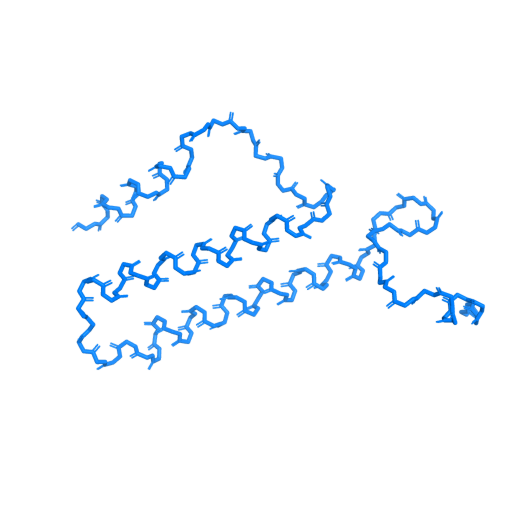77 PRO A CA 1
ATOM 613 C C . PRO A 1 77 ? 5.359 6.222 -11.839 1.00 81.88 77 PRO A C 1
ATOM 615 O O . PRO A 1 77 ? 4.135 6.289 -11.859 1.00 81.88 77 PRO A O 1
ATOM 618 N N . GLY A 1 78 ? 6.121 7.178 -12.377 1.00 79.56 78 GLY A N 1
ATOM 619 C CA . GLY A 1 78 ? 5.582 8.474 -12.830 1.00 79.56 78 GLY A CA 1
ATOM 620 C C . GLY A 1 78 ? 4.414 8.405 -13.829 1.00 79.56 78 GLY A C 1
ATOM 621 O O . GLY A 1 78 ? 3.553 9.271 -13.818 1.00 79.56 78 GLY A O 1
ATOM 622 N N . HIS A 1 79 ? 4.324 7.350 -14.647 1.00 76.12 79 HIS A N 1
ATOM 623 C CA . HIS A 1 79 ? 3.199 7.145 -15.574 1.00 76.12 79 HIS A CA 1
ATOM 624 C C . HIS A 1 79 ? 1.924 6.583 -14.910 1.00 76.12 79 HIS A C 1
ATOM 626 O O . HIS A 1 79 ? 0.883 6.517 -15.556 1.00 76.12 79 HIS A O 1
ATOM 632 N N . LEU A 1 80 ? 2.019 6.130 -13.657 1.00 74.19 80 LEU A N 1
ATOM 633 C CA . LEU A 1 80 ? 0.905 5.667 -12.821 1.00 74.19 80 LEU A CA 1
ATOM 634 C C . LEU A 1 80 ? 0.595 6.628 -11.674 1.00 74.19 80 LEU A C 1
ATOM 636 O O . LEU A 1 80 ? -0.452 6.489 -11.049 1.00 74.19 80 LEU A O 1
ATOM 640 N N . GLN A 1 81 ? 1.488 7.572 -11.375 1.00 77.25 81 GLN A N 1
ATOM 641 C CA . GLN A 1 81 ? 1.197 8.630 -10.419 1.00 77.25 81 GLN A CA 1
ATOM 642 C C . GLN A 1 81 ? -0.012 9.406 -10.937 1.00 77.25 81 GLN A C 1
ATOM 644 O O . GLN A 1 81 ? -0.001 9.902 -12.066 1.00 77.25 81 GLN A O 1
ATOM 649 N N . LEU A 1 82 ? -1.059 9.515 -10.113 1.00 66.94 82 LEU A N 1
ATOM 650 C CA . LEU A 1 82 ? -2.076 10.526 -10.361 1.00 66.94 82 LEU A CA 1
ATOM 651 C C . LEU A 1 82 ? -1.331 11.855 -10.401 1.00 66.94 82 LEU A C 1
ATOM 653 O O . LEU A 1 82 ? -0.745 12.245 -9.386 1.00 66.94 82 LEU A O 1
ATOM 657 N N . GLN A 1 83 ? -1.336 12.521 -11.557 1.00 58.12 83 GLN A N 1
ATOM 658 C CA . GLN A 1 83 ? -0.948 13.920 -11.658 1.00 58.12 83 GLN A CA 1
ATOM 659 C C . GLN A 1 83 ? -1.922 14.682 -10.762 1.00 58.12 83 GLN A C 1
ATOM 661 O O . GLN A 1 83 ? -3.021 15.036 -11.178 1.00 58.12 83 GLN A O 1
ATOM 666 N N . HIS A 1 84 ? -1.561 14.819 -9.488 1.00 52.25 84 HIS A N 1
ATOM 667 C CA . HIS A 1 84 ? -2.272 15.674 -8.563 1.00 52.25 84 HIS A CA 1
ATOM 668 C C . HIS A 1 84 ? -2.067 17.070 -9.135 1.00 52.25 84 HIS A C 1
ATOM 670 O O . HIS A 1 84 ? -0.943 17.574 -9.153 1.00 52.25 84 HIS A O 1
ATOM 676 N N . ALA A 1 85 ? -3.131 17.652 -9.689 1.00 46.66 85 ALA A N 1
ATOM 677 C CA . ALA A 1 85 ? -3.198 19.088 -9.860 1.00 46.66 85 ALA A CA 1
ATOM 678 C C . ALA A 1 85 ? -3.047 19.652 -8.447 1.00 46.66 85 ALA A C 1
ATOM 680 O O . ALA A 1 85 ? -3.973 19.589 -7.645 1.00 46.66 85 ALA A O 1
ATOM 681 N N . ALA A 1 86 ? -1.817 20.016 -8.103 1.00 48.03 86 ALA A N 1
ATOM 682 C CA . ALA A 1 86 ? -1.454 20.458 -6.779 1.00 48.03 86 ALA A CA 1
ATOM 683 C C . ALA A 1 86 ? -2.183 21.772 -6.497 1.00 48.03 86 ALA A C 1
ATOM 685 O O . ALA A 1 86 ? -1.738 22.837 -6.911 1.00 48.03 86 ALA A O 1
ATOM 686 N N . GLU A 1 87 ? -3.296 21.690 -5.784 1.00 52.78 87 GLU A N 1
ATOM 687 C CA . GLU A 1 87 ? -3.577 22.685 -4.767 1.00 52.78 87 GLU A CA 1
ATOM 688 C C . GLU A 1 87 ? -3.166 22.053 -3.437 1.00 52.78 87 GLU A C 1
ATOM 690 O O . GLU A 1 87 ? -3.665 20.992 -3.058 1.00 52.78 87 GLU A O 1
ATOM 695 N N . ASP A 1 88 ? -2.226 22.700 -2.742 1.00 55.09 88 ASP A N 1
ATOM 696 C CA . ASP A 1 88 ? -1.682 22.327 -1.421 1.00 55.09 88 ASP A CA 1
ATOM 697 C C . ASP A 1 88 ? -2.761 22.075 -0.342 1.00 55.09 88 ASP A C 1
ATOM 699 O O . ASP A 1 88 ? -2.472 21.602 0.757 1.00 55.09 88 ASP A O 1
ATOM 703 N N . ASP A 1 89 ? -4.019 22.364 -0.660 1.00 59.25 89 ASP A N 1
ATOM 704 C CA . ASP A 1 89 ? -5.177 22.299 0.212 1.00 59.25 89 ASP A CA 1
ATOM 705 C C . ASP A 1 89 ? -5.915 20.947 0.156 1.00 59.25 89 ASP A C 1
ATOM 707 O O . ASP A 1 89 ? -6.798 20.694 0.965 1.00 59.25 89 ASP A O 1
ATOM 711 N N . GLU A 1 90 ? -5.574 20.020 -0.748 1.00 64.12 90 GLU A N 1
ATOM 712 C CA . GLU A 1 90 ? -6.392 18.809 -0.942 1.00 64.12 90 GLU A CA 1
ATOM 713 C C . GLU A 1 90 ? -6.356 17.844 0.262 1.00 64.12 90 GLU A C 1
ATOM 715 O O . GLU A 1 90 ? -7.365 17.227 0.616 1.00 64.12 90 GLU A O 1
ATOM 720 N N . VAL A 1 91 ? -5.213 17.722 0.947 1.00 64.94 91 VAL A N 1
ATOM 721 C CA . VAL A 1 91 ? -5.115 16.906 2.174 1.00 64.94 91 VAL A CA 1
ATOM 722 C C . VAL A 1 91 ? -5.930 17.538 3.303 1.00 64.94 91 VAL A C 1
ATOM 724 O O . VAL A 1 91 ? -6.650 16.825 4.006 1.00 64.94 91 VAL A O 1
ATOM 727 N N . LEU A 1 92 ? -5.870 18.867 3.438 1.00 64.44 92 LEU A N 1
ATOM 728 C CA . LEU A 1 92 ? -6.656 19.618 4.416 1.00 64.44 92 LEU A CA 1
ATOM 729 C C . LEU A 1 92 ? -8.152 19.556 4.094 1.00 64.44 92 LEU A C 1
ATOM 731 O O . LEU A 1 92 ? -8.956 19.362 5.000 1.00 64.44 92 LEU A O 1
ATOM 735 N N . GLN A 1 93 ? -8.537 19.611 2.819 1.00 64.75 93 GLN A N 1
ATOM 736 C CA . GLN A 1 93 ? -9.920 19.457 2.371 1.00 64.75 93 GLN A CA 1
ATOM 737 C C . GLN A 1 93 ? -10.450 18.047 2.628 1.00 64.75 93 GLN A C 1
ATOM 739 O O . GLN A 1 93 ? -11.546 17.898 3.168 1.00 64.75 93 GLN A O 1
ATOM 744 N N . ARG A 1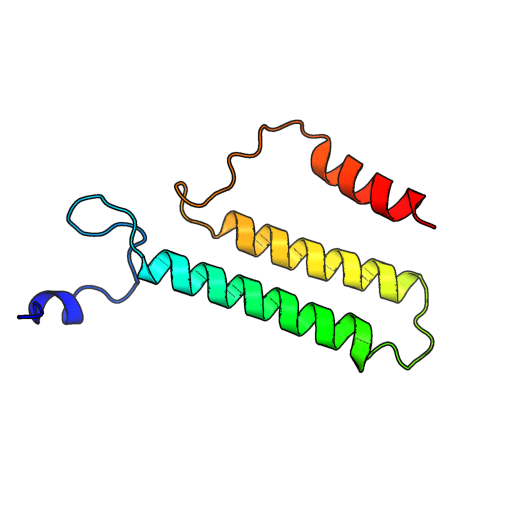 94 ? -9.672 17.000 2.324 1.00 66.31 94 ARG A N 1
ATOM 745 C CA . ARG A 1 94 ? -10.048 15.612 2.643 1.00 66.31 94 ARG A CA 1
ATOM 746 C C . ARG A 1 94 ? -10.233 15.424 4.152 1.00 66.31 94 ARG A C 1
ATOM 748 O O . ARG A 1 94 ? -11.223 14.826 4.570 1.00 66.31 94 ARG A O 1
ATOM 755 N N . GLN A 1 95 ? -9.348 15.989 4.975 1.00 64.31 95 GLN A N 1
ATOM 756 C CA . GLN A 1 95 ? -9.496 15.969 6.435 1.00 64.31 95 GLN A CA 1
ATOM 757 C C . GLN A 1 95 ? -10.707 16.788 6.915 1.00 64.31 95 GLN A C 1
ATOM 759 O O . GLN A 1 95 ? -11.457 16.327 7.775 1.00 64.31 95 GLN A O 1
ATOM 764 N N . ALA A 1 96 ? -10.955 17.961 6.331 1.00 65.88 96 ALA A N 1
ATOM 765 C CA . ALA A 1 96 ? -12.096 18.811 6.659 1.00 65.88 96 ALA A CA 1
ATOM 766 C C . ALA A 1 96 ? -13.440 18.149 6.315 1.00 65.88 96 ALA A C 1
ATOM 768 O O . ALA A 1 96 ? -14.404 18.304 7.063 1.00 65.88 96 ALA A O 1
ATOM 769 N N . ILE A 1 97 ? -13.509 17.382 5.223 1.00 66.12 97 ILE A N 1
ATOM 770 C CA . ILE A 1 97 ? -14.694 16.594 4.857 1.00 66.12 97 ILE A CA 1
ATOM 771 C C . ILE A 1 97 ? -14.959 15.512 5.908 1.00 66.12 97 ILE A C 1
ATOM 773 O O . ILE A 1 97 ? -16.081 15.412 6.397 1.00 66.12 97 ILE A O 1
ATOM 777 N N . VAL A 1 98 ? -13.937 14.752 6.318 1.00 63.88 98 VAL A N 1
ATOM 778 C CA . VAL A 1 98 ? -14.079 13.718 7.362 1.00 63.88 98 VAL A CA 1
ATOM 779 C C . VAL A 1 98 ? -14.553 14.324 8.688 1.00 63.88 98 VAL A C 1
ATOM 781 O O . VAL A 1 98 ? -15.400 13.741 9.361 1.00 63.88 98 VAL A O 1
ATOM 784 N N . LEU A 1 99 ? -14.069 15.519 9.039 1.00 64.44 99 LEU A N 1
ATOM 785 C CA . LEU A 1 99 ? -14.506 16.237 10.240 1.00 64.44 99 LEU A CA 1
ATOM 786 C C . LEU A 1 99 ? -15.945 16.777 10.146 1.00 64.44 99 LEU A C 1
ATOM 788 O 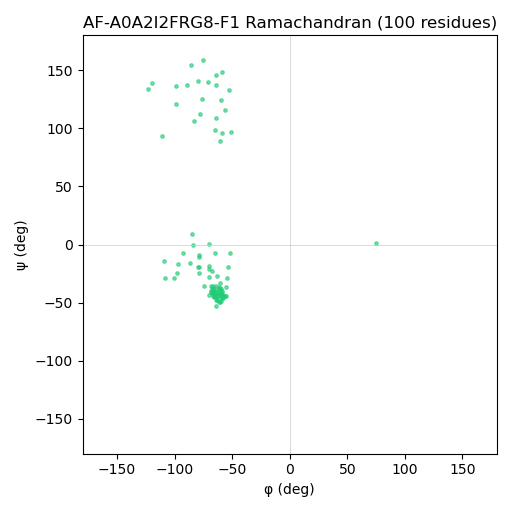O . LEU A 1 99 ? -16.594 16.907 11.179 1.00 64.44 99 LEU A O 1
ATOM 792 N N . ARG A 1 100 ? -16.451 17.083 8.942 1.00 57.72 100 ARG A N 1
ATOM 793 C CA . ARG A 1 100 ? -17.812 17.615 8.715 1.00 57.72 100 ARG A CA 1
ATOM 794 C C . ARG A 1 100 ? -18.908 16.557 8.578 1.00 57.72 100 ARG A C 1
ATOM 796 O O . ARG A 1 100 ? -20.074 16.921 8.626 1.00 57.72 100 ARG A O 1
ATOM 803 N N . VAL A 1 101 ? -18.561 15.292 8.347 1.00 53.62 101 VAL A N 1
ATOM 804 C CA . VAL A 1 101 ? -19.537 14.191 8.195 1.00 53.62 101 VAL A CA 1
ATOM 805 C C . VAL A 1 101 ? -19.985 13.616 9.558 1.00 53.62 101 VAL A C 1
ATOM 807 O O . VAL A 1 101 ? -20.839 12.735 9.605 1.00 53.62 101 VAL A O 1
ATOM 810 N N . ARG A 1 102 ? -19.454 14.139 10.671 1.00 44.66 102 ARG A N 1
ATOM 811 C CA . ARG A 1 102 ? -19.996 13.940 12.028 1.00 44.66 102 ARG A CA 1
ATOM 812 C C . ARG A 1 102 ? -21.180 14.858 12.302 1.00 44.66 102 ARG A C 1
ATOM 814 O O . ARG A 1 102 ? -22.073 14.405 13.050 1.00 44.66 102 ARG A O 1
#

=== Feature glossary ===
The record interleaves many kinds of information about one protein. Here is each kind framed as the question it answers.

Q: Are the domains correctly placed relative to each other?
A: Predicted aligned error is AlphaFold's pairwise confidence. Unlike pLDDT (per-residue), PAE is per-residue-pair and captures whether two parts of the structure are correctly placed relative to each other. Units are ångströms of expected positional error.

Q: Which residues are in helices, strands, or loops?
A: Eight-state secondary structure (DSSP): H is the canonical α-helix, G the tighter 3₁₀-helix, I the wider π-helix; E/B are β-structure, T and S are turns and bends, and '-' is everything else. DSSP derives these from the pattern of main-chain N–H···O=C hydrogen bonds, not from the sequence.

Q: What if only a Cα trace is available?
A: P-SEA three-state annotation labels each residue as helix, strand, or coil based purely on the geometry of the Cα trace. It serves as a fallback when the full backbone (and thus DSSP) is unavailable.

Q: What are the backbone torsion angles?
A: φ (phi) and ψ (psi) are the 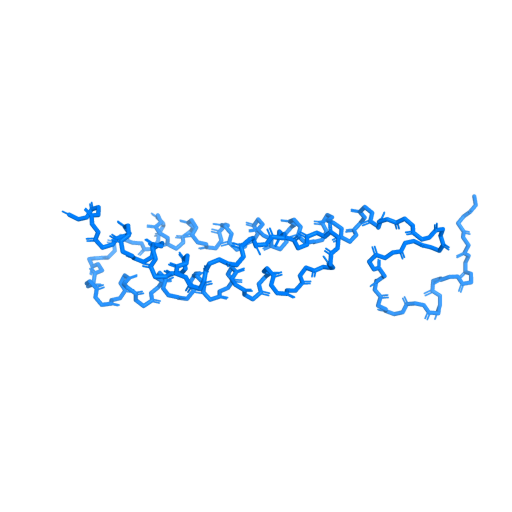two rotatable backbone dihedrals per residue: φ is the C(i-1)–N–Cα–C torsion, ψ is the N–Cα–C–N(i+1) torsion, both in degrees on (−180°, 180°]. α-helical residues cluster near (−60°, −45°); β-strand residues near (−120°, +130°). A Ramachandran plot is simply a scatter of (φ, ψ) for every residue.

Q: What known structures does this most resemble?
A: Structural nearest neighbors (via Foldseek easy-search vs the PDB). Reported per hit: target PDB id, E-value, and alignment TM-score. A TM-score above ~0.5 is the conventional threshold for 'same fold'.

Q: What family and function is it annotated with?
A: Database cross-references. InterPro integrates a dozen domain/family signature databases into unified entries with residue-range hits. GO terms attach function/process/location labels with evidence codes. CATH codes position the fold in a four-level structural taxonomy. Organism is the NCBI-taxonomy species name.

Q: Which residues are buried vs exposed?
A: Solvent accessibility: the surface area of each residue that a 1.4 Å water probe can touch, in Å². When only backbone atoms are present the absolute values are lower than full-atom SASA (side chains contribute most of the area) and are flagged as backbone-only.

Q: What do the diagnostic plots show?
A: Three diagnostic plots accompany the record. The Cα contact map visualizes the tertiary structure as a 2D adjacency matrix (8 Å cutoff, sequence-local contacts suppressed). The Ramachandran plot shows the distribution of backbone (φ, ψ) torsions, with points in the α and β basins reflecting secondary structure content. The PAE plot shows AlphaFold's inter-residue confidence as a color matrix.

Q: What is the amino-acid chain?
A: The amino-acid sequence is the protein's primary structure: the linear order of residues from the N-terminus to the C-terminus, written in one-letter code. Everything else here — the 3D coordinates, the secondary structure, the domain annotations — is ultimately a consequence of this string.

Q: What do the rendered images show?
A: The six renders are orthographic views along the three Cartesian axes in both directions. Representation (cartoon, sticks, or surface) and color scheme (sequence-rainbow or by-chain) vary across proteins so the training set covers all the common visualization conventions.

Q: Where is each backbone atom in 3D?
A: The mmCIF table is the protein's shape written out atom by atom. For each backbone N, Cα, C, and carbonyl O, it records an (x, y, z) coordinate triple in Å plus the residue type, chain letter, and residue number.

Q: How mobile is each atom in the crystal?
A: For experimental (PDB) structures, the B-factor (temperature factor) quantifies the positional spread of each atom in the crystal — a combination of thermal vibration and static disorder — in units of Å². High B-factors mark flexible loops or poorly resolved regions; low B-factors mark the rigid, well-ordered core.

Q: How big and how compact is the whole molecule?
A: Three whole-structure scalars: the radius of gyration (RMS distance of Cα from centroid, in Å), the count of Cα–Cα contacts (pairs closer than 8 Å and separated by more than four residues in sequence — i.e. tertiary, not local, contacts), and the bounding-box dimensions. Together they distinguish compact globular folds from extended fibres or disordered chains.

Q: What does the local fold look like, residue by residue?
A: A 3Di character summarizes, for each residue, the relative orientation of the Cα frame of its nearest spatial neighbor. Because it encodes fold topology rather than chemistry, 3Di alignments detect remote structural similarity that sequence alignment misses.

Q: How confident is the AlphaFold model at each residue?
A: For AlphaFold models, the B-factor field carries pLDDT — the model's own estimate of local accuracy on a 0–100 scale. Regions with pLDDT<50 should be treated as essentially unmodeled; they often correspond to intrinsically disordered segments.